Protein AF-A0A968XK99-F1 (afdb_monomer_lite)

Sequence (80 aa):
MLERTAETLTDGLRSLLLEKSGYSTKLFEFIATEHTPKNNMLVGTRLENKEETKNVESQIAEIKEFYGIKKQRLETLLES

Structure (mmCIF, N/CA/C/O backbone):
data_AF-A0A968XK99-F1
#
_entry.id   AF-A0A968XK99-F1
#
loop_
_atom_site.group_PDB
_atom_site.id
_atom_site.type_symbol
_atom_site.label_atom_id
_atom_site.label_alt_id
_atom_site.label_comp_id
_atom_site.label_asym_id
_atom_site.label_entity_id
_atom_site.label_seq_id
_atom_site.pdbx_PDB_ins_code
_atom_site.Cartn_x
_atom_site.Cartn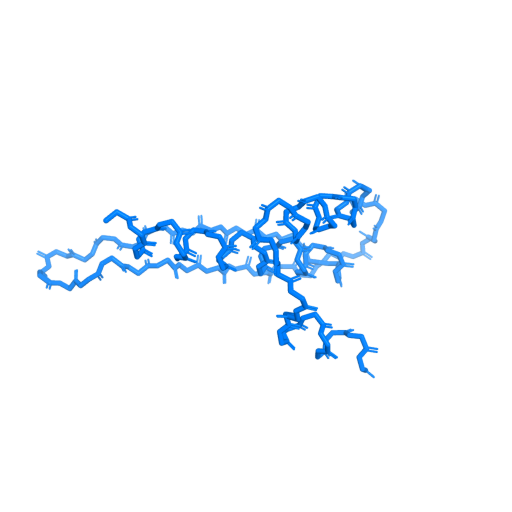_y
_atom_site.Cartn_z
_atom_site.occupancy
_atom_site.B_iso_or_equiv
_atom_site.auth_seq_id
_atom_site.auth_comp_id
_atom_site.auth_asym_id
_atom_site.auth_atom_id
_atom_site.pdbx_PDB_model_num
ATOM 1 N N . MET A 1 1 ? 5.468 2.049 -21.466 1.00 62.28 1 MET A N 1
ATOM 2 C CA . MET A 1 1 ? 5.128 3.205 -20.598 1.00 62.28 1 MET A CA 1
ATOM 3 C C . MET A 1 1 ? 3.937 2.877 -19.704 1.00 62.28 1 MET A C 1
ATOM 5 O O . MET A 1 1 ? 4.077 3.000 -18.499 1.00 62.28 1 MET A O 1
ATOM 9 N N . LEU A 1 2 ? 2.838 2.357 -20.269 1.00 79.38 2 LEU A N 1
ATOM 10 C CA . LEU A 1 2 ? 1.643 1.919 -19.529 1.00 79.38 2 LEU A CA 1
ATOM 11 C C . LEU A 1 2 ? 1.923 0.892 -18.417 1.00 79.38 2 LEU A C 1
ATOM 13 O O . LEU A 1 2 ? 1.383 1.028 -17.328 1.00 79.38 2 LEU A O 1
ATOM 17 N N . GLU A 1 3 ? 2.795 -0.092 -18.660 1.00 79.06 3 GLU A N 1
ATOM 18 C CA . GLU A 1 3 ? 3.106 -1.144 -17.674 1.00 79.06 3 GLU A CA 1
ATOM 19 C C . GLU A 1 3 ? 3.741 -0.588 -16.396 1.00 79.06 3 GLU A C 1
ATOM 21 O O . GLU A 1 3 ? 3.317 -0.932 -15.300 1.00 79.06 3 GLU A O 1
ATOM 26 N N . ARG A 1 4 ? 4.697 0.341 -16.527 1.00 81.00 4 ARG A N 1
ATOM 27 C CA . ARG A 1 4 ? 5.332 0.983 -15.366 1.00 81.00 4 ARG A CA 1
ATOM 28 C C . ARG A 1 4 ? 4.346 1.841 -14.585 1.00 81.00 4 ARG A C 1
ATOM 30 O O . ARG A 1 4 ? 4.349 1.814 -13.364 1.00 81.00 4 ARG A O 1
ATOM 37 N N . THR A 1 5 ? 3.480 2.575 -15.283 1.00 85.50 5 THR A N 1
ATOM 38 C CA . THR A 1 5 ? 2.433 3.369 -14.632 1.00 85.50 5 THR A CA 1
ATOM 39 C C . THR A 1 5 ? 1.453 2.478 -13.870 1.00 85.50 5 THR A C 1
ATOM 41 O O . THR A 1 5 ? 1.101 2.803 -12.742 1.00 85.50 5 THR A O 1
ATOM 44 N N . ALA A 1 6 ? 1.044 1.344 -14.447 1.00 87.25 6 ALA A N 1
ATOM 45 C CA . ALA A 1 6 ? 0.149 0.393 -13.791 1.00 87.25 6 ALA A CA 1
ATOM 46 C C . ALA A 1 6 ? 0.795 -0.268 -12.560 1.00 87.25 6 ALA A C 1
ATOM 48 O O . ALA A 1 6 ? 0.124 -0.439 -11.540 1.00 87.25 6 ALA A O 1
ATOM 49 N N . GLU A 1 7 ? 2.086 -0.599 -12.637 1.00 86.25 7 GLU A N 1
ATOM 50 C CA . GLU A 1 7 ? 2.868 -1.123 -11.513 1.00 86.25 7 GLU A CA 1
ATOM 51 C C . GLU A 1 7 ? 2.919 -0.111 -10.361 1.00 86.25 7 GLU A C 1
ATOM 53 O O . GLU A 1 7 ? 2.432 -0.398 -9.268 1.00 86.25 7 GLU A O 1
ATOM 58 N N . THR A 1 8 ? 3.388 1.113 -10.631 1.00 87.81 8 THR A N 1
ATOM 59 C CA . THR A 1 8 ? 3.474 2.180 -9.622 1.00 87.81 8 THR A CA 1
ATOM 60 C C . THR A 1 8 ? 2.111 2.514 -9.016 1.00 87.81 8 THR A C 1
ATOM 62 O O . THR A 1 8 ? 2.000 2.688 -7.805 1.00 87.81 8 THR A O 1
ATOM 65 N N . LEU A 1 9 ? 1.057 2.570 -9.836 1.00 90.75 9 LEU A N 1
ATOM 66 C CA . LEU A 1 9 ? -0.309 2.818 -9.373 1.00 90.75 9 LEU A CA 1
ATOM 67 C C . LEU A 1 9 ? -0.790 1.721 -8.418 1.00 90.75 9 LEU A C 1
ATOM 69 O O . LEU A 1 9 ? -1.371 2.009 -7.370 1.00 90.75 9 LEU A O 1
ATOM 73 N N . THR A 1 10 ? -0.545 0.461 -8.775 1.00 90.00 10 THR A N 1
ATOM 74 C CA . THR A 1 10 ? -0.970 -0.681 -7.964 1.00 90.00 10 THR A CA 1
ATOM 75 C C . THR A 1 10 ? -0.221 -0.721 -6.635 1.00 90.00 10 THR A C 1
ATOM 77 O O . THR A 1 10 ? -0.849 -0.921 -5.592 1.00 90.00 10 THR A O 1
ATOM 80 N N . ASP A 1 11 ? 1.094 -0.505 -6.649 1.00 91.00 11 ASP A N 1
ATOM 81 C CA . ASP A 1 11 ? 1.917 -0.521 -5.438 1.00 91.00 11 ASP A CA 1
ATOM 82 C C . ASP A 1 11 ? 1.621 0.680 -4.531 1.00 91.00 11 ASP A C 1
ATOM 84 O O . ASP A 1 11 ? 1.471 0.502 -3.322 1.00 91.00 11 ASP A O 1
ATOM 88 N N . GLY A 1 12 ? 1.406 1.868 -5.105 1.00 91.81 12 GLY A N 1
ATOM 89 C CA . GLY A 1 12 ? 0.974 3.053 -4.362 1.00 91.81 12 GLY A CA 1
ATOM 90 C C . GLY A 1 12 ? -0.370 2.844 -3.658 1.00 91.81 12 GLY A C 1
ATOM 91 O O . GLY A 1 12 ? -0.489 3.101 -2.461 1.00 91.81 12 GLY A O 1
ATOM 92 N N . LEU A 1 13 ? -1.365 2.281 -4.355 1.00 93.62 13 LEU A N 1
ATOM 93 C CA . LEU A 1 13 ? -2.659 1.952 -3.744 1.00 93.62 13 LEU A CA 1
ATOM 94 C C . LEU A 1 13 ? -2.531 0.917 -2.622 1.00 93.62 13 LEU A C 1
ATOM 96 O O . LEU A 1 13 ? -3.190 1.051 -1.595 1.00 93.62 13 LEU A O 1
ATOM 100 N N . ARG A 1 14 ? -1.689 -0.111 -2.788 1.00 93.19 14 ARG A N 1
ATOM 101 C CA . ARG A 1 14 ? -1.429 -1.092 -1.719 1.00 93.19 14 ARG A CA 1
ATOM 102 C C . ARG A 1 14 ? -0.786 -0.436 -0.498 1.00 93.19 14 ARG A C 1
ATOM 104 O O . ARG A 1 14 ? -1.175 -0.771 0.617 1.00 93.19 14 ARG A O 1
ATOM 111 N N . SER A 1 15 ? 0.141 0.499 -0.711 1.00 93.12 15 SER A N 1
ATOM 112 C CA . SER A 1 15 ? 0.776 1.288 0.349 1.00 93.12 15 SER A CA 1
ATOM 113 C C . SER A 1 15 ? -0.272 2.039 1.171 1.00 93.12 15 SER A C 1
ATOM 115 O O . SER A 1 15 ? -0.400 1.818 2.372 1.00 93.12 15 SER A O 1
ATOM 117 N N . LEU A 1 16 ? -1.112 2.833 0.503 1.00 92.62 16 LEU A N 1
ATOM 118 C CA . LEU A 1 16 ? -2.150 3.626 1.164 1.00 92.62 16 LEU A CA 1
ATOM 119 C C . LEU A 1 16 ? -3.186 2.744 1.880 1.00 92.62 16 LEU A C 1
ATOM 121 O O . LEU A 1 16 ? -3.627 3.057 2.981 1.00 92.62 16 LEU A O 1
ATOM 125 N N . LEU A 1 17 ? -3.568 1.604 1.300 1.00 92.62 17 LEU A N 1
ATOM 126 C CA . LEU A 1 17 ? -4.517 0.683 1.937 1.00 92.62 17 LEU A CA 1
ATOM 127 C C . LEU A 1 17 ? -3.960 0.049 3.220 1.00 92.62 17 LEU A C 1
ATOM 129 O O . LEU A 1 17 ? -4.697 -0.132 4.193 1.00 92.62 17 LEU A O 1
ATOM 133 N N . LEU A 1 18 ? -2.665 -0.268 3.245 1.00 91.56 18 LEU A N 1
ATOM 134 C CA . LEU A 1 18 ? -1.989 -0.739 4.453 1.00 91.56 18 LEU A CA 1
ATOM 135 C C . LEU A 1 18 ? -1.879 0.381 5.497 1.00 91.56 18 LEU A C 1
ATOM 137 O O . LEU A 1 18 ? -2.137 0.129 6.674 1.00 91.56 18 LEU A O 1
ATOM 141 N N . GLU A 1 19 ? -1.604 1.616 5.076 1.00 91.19 19 GLU A N 1
ATOM 142 C CA . GLU A 1 19 ? -1.605 2.781 5.968 1.00 91.19 19 GLU A CA 1
ATOM 143 C C . GLU A 1 19 ? -2.973 3.032 6.589 1.00 91.19 19 GLU A C 1
ATOM 145 O O . GLU A 1 19 ? -3.080 3.078 7.813 1.00 91.19 19 GLU A O 1
ATOM 150 N N . LYS A 1 20 ? -4.049 3.041 5.794 1.00 89.50 20 LYS A N 1
ATOM 151 C CA . LYS A 1 20 ? -5.431 3.095 6.305 1.00 89.50 20 LYS A CA 1
ATOM 152 C C . LYS A 1 20 ? -5.716 1.978 7.323 1.00 89.50 20 LYS A C 1
ATOM 154 O O . LYS A 1 20 ? -6.492 2.166 8.259 1.00 89.50 20 LYS A O 1
ATOM 159 N N . SER A 1 21 ? -5.066 0.826 7.173 1.00 89.06 21 SER A N 1
ATOM 160 C CA . SER A 1 21 ? -5.224 -0.331 8.062 1.00 89.06 21 SER A CA 1
ATOM 161 C C . SER A 1 21 ? -4.355 -0.279 9.329 1.00 89.06 21 SER A C 1
ATOM 163 O O . SER A 1 21 ? -4.437 -1.192 10.155 1.00 89.06 21 SER A O 1
ATOM 165 N N . GLY A 1 22 ? -3.562 0.779 9.532 1.00 89.56 22 GLY A N 1
ATOM 166 C CA . GLY A 1 22 ? -2.719 0.966 10.719 1.00 89.56 22 GLY A CA 1
ATOM 167 C C . GLY A 1 22 ? -1.301 0.402 10.591 1.00 89.56 22 GLY A C 1
ATOM 168 O O . GLY A 1 22 ? -0.703 0.014 11.598 1.00 89.56 22 GLY A O 1
ATOM 169 N N . TYR A 1 23 ? -0.765 0.324 9.373 1.00 91.31 23 TYR A N 1
ATOM 170 C CA . TYR A 1 23 ? 0.628 -0.046 9.119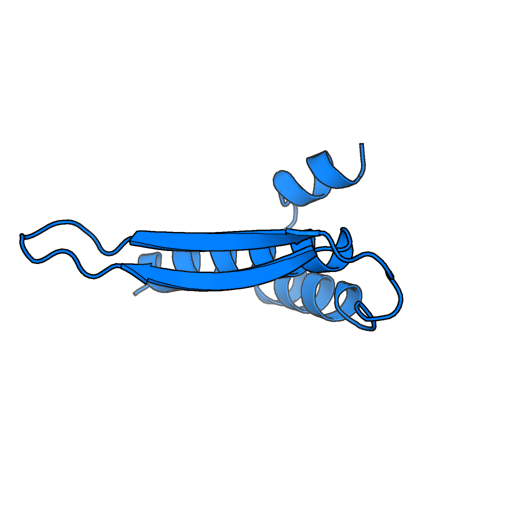 1.00 91.31 23 TYR A CA 1
ATOM 171 C C . TYR A 1 23 ? 1.422 1.159 8.615 1.00 91.31 23 TYR A C 1
ATOM 173 O O . TYR A 1 23 ? 0.947 1.897 7.768 1.00 91.31 23 TYR A O 1
ATOM 181 N N . SER A 1 24 ? 2.666 1.326 9.053 1.00 90.50 24 SER A N 1
ATOM 182 C CA . SER A 1 24 ? 3.633 2.147 8.320 1.00 90.50 24 SER A CA 1
ATOM 183 C C . SER A 1 24 ? 4.147 1.352 7.127 1.00 90.50 24 SER A C 1
ATOM 185 O O . SER A 1 24 ? 4.464 0.167 7.273 1.00 90.50 24 SER A O 1
ATOM 187 N N . THR A 1 25 ? 4.237 1.983 5.956 1.00 92.12 25 THR A N 1
ATOM 188 C CA . THR A 1 25 ? 4.675 1.307 4.733 1.00 92.12 25 THR A CA 1
ATOM 189 C C . THR A 1 25 ? 6.023 1.799 4.222 1.00 92.12 25 THR A C 1
ATOM 191 O O . THR A 1 25 ? 6.394 2.959 4.395 1.00 92.12 25 THR A O 1
ATOM 194 N N . LYS A 1 26 ? 6.792 0.898 3.603 1.00 90.88 26 LYS A N 1
ATOM 195 C CA . LYS A 1 26 ? 8.037 1.219 2.891 1.00 90.88 26 LYS A CA 1
ATOM 196 C C . LYS A 1 26 ? 8.118 0.432 1.591 1.00 90.88 26 LYS A C 1
ATOM 198 O O . LYS A 1 26 ? 7.962 -0.788 1.607 1.00 90.88 26 LYS A O 1
ATOM 203 N N . LEU A 1 27 ? 8.399 1.126 0.493 1.00 88.50 27 LEU A N 1
ATOM 204 C CA . LEU A 1 27 ? 8.605 0.535 -0.825 1.00 88.50 27 LEU A CA 1
ATOM 205 C C . LEU A 1 27 ? 10.098 0.545 -1.165 1.00 88.50 27 LEU A C 1
ATOM 207 O O . LEU A 1 27 ? 10.754 1.580 -1.050 1.00 88.50 27 LEU A O 1
ATOM 211 N N . PHE A 1 28 ? 10.629 -0.599 -1.585 1.00 87.56 28 PHE A N 1
ATOM 212 C CA . PHE A 1 28 ? 12.018 -0.750 -2.008 1.00 87.56 28 PHE A CA 1
ATOM 213 C C . PHE A 1 28 ? 12.070 -1.315 -3.421 1.00 87.56 28 PHE A C 1
ATOM 215 O O . PHE A 1 28 ? 11.432 -2.325 -3.705 1.00 87.56 28 PHE A O 1
ATOM 222 N N . GLU A 1 29 ? 12.866 -0.706 -4.292 1.00 80.00 29 GLU A N 1
ATOM 223 C CA . GLU A 1 29 ? 13.194 -1.296 -5.587 1.00 80.00 29 GLU A CA 1
ATOM 224 C C . GLU A 1 29 ? 14.406 -2.220 -5.421 1.00 80.00 29 GLU A C 1
ATOM 226 O O . GLU A 1 29 ? 15.460 -1.792 -4.941 1.00 80.00 29 GLU A O 1
ATOM 231 N N . PHE A 1 30 ? 14.284 -3.483 -5.831 1.00 75.44 30 PHE A N 1
ATOM 232 C CA . PHE A 1 30 ? 15.429 -4.384 -5.917 1.00 75.44 30 PHE A CA 1
ATOM 233 C C . PHE A 1 30 ? 15.979 -4.398 -7.345 1.00 75.44 30 PHE A C 1
ATOM 235 O O . PHE A 1 30 ? 15.259 -4.679 -8.307 1.00 75.44 30 PHE A O 1
ATOM 242 N N . ILE A 1 31 ? 17.277 -4.121 -7.479 1.00 65.50 31 ILE A N 1
ATOM 243 C CA . ILE A 1 31 ? 18.020 -4.271 -8.731 1.00 65.50 31 ILE A CA 1
ATOM 244 C C . ILE A 1 31 ? 18.940 -5.481 -8.552 1.00 65.50 31 ILE A C 1
ATOM 246 O O . ILE A 1 31 ? 19.964 -5.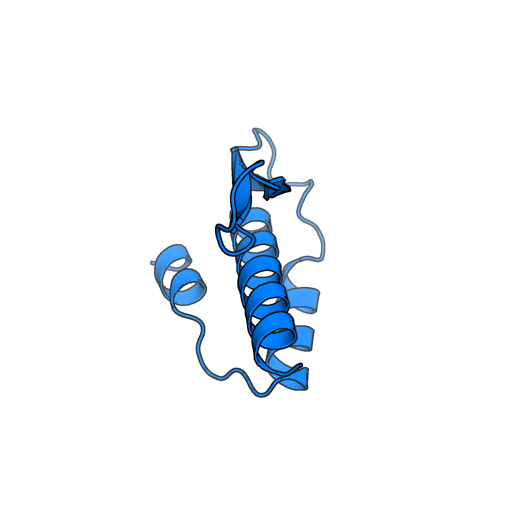381 -7.880 1.00 65.50 31 ILE A O 1
ATOM 250 N N . ALA A 1 32 ? 18.570 -6.632 -9.119 1.00 65.31 32 ALA A N 1
ATOM 251 C CA . ALA A 1 32 ? 19.476 -7.779 -9.164 1.00 65.31 32 ALA A CA 1
ATOM 252 C C . ALA A 1 32 ? 20.577 -7.552 -10.214 1.00 65.31 32 ALA A C 1
ATOM 254 O O . ALA A 1 32 ? 20.378 -6.840 -11.200 1.00 65.31 32 ALA A O 1
ATOM 255 N N . THR A 1 33 ? 21.727 -8.195 -10.023 1.00 66.44 33 THR A N 1
ATOM 256 C CA . THR A 1 33 ? 22.915 -8.079 -10.884 1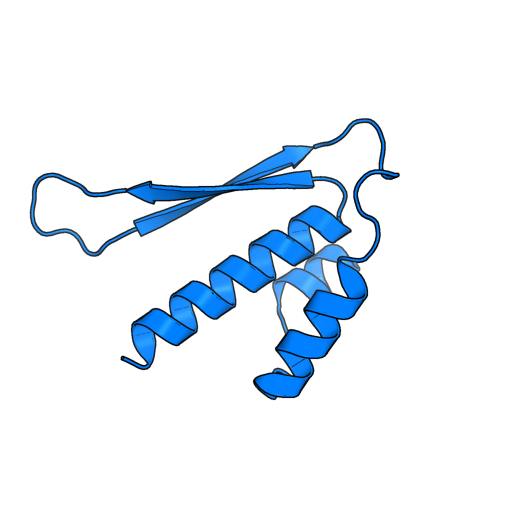.00 66.44 33 THR A CA 1
ATOM 257 C C . THR A 1 33 ? 22.791 -8.778 -12.243 1.00 66.44 33 THR A C 1
ATOM 259 O O . THR A 1 33 ? 23.618 -8.537 -13.117 1.00 66.44 33 THR A O 1
ATOM 262 N N . GLU A 1 34 ? 21.767 -9.606 -12.461 1.00 61.34 34 GLU A N 1
ATOM 263 C CA . GLU A 1 34 ? 21.583 -10.398 -13.683 1.00 61.34 34 GLU A CA 1
ATOM 264 C C . GLU A 1 34 ? 20.145 -10.274 -14.182 1.00 61.34 34 GLU A C 1
ATOM 266 O O . GLU A 1 34 ? 19.254 -10.736 -13.489 1.00 61.34 34 GLU A O 1
ATOM 271 N N . HIS A 1 35 ? 19.942 -9.646 -15.349 1.00 59.66 35 HIS A N 1
ATOM 272 C CA . HIS A 1 35 ? 18.783 -9.660 -16.274 1.00 59.66 35 HIS A CA 1
ATOM 273 C C . HIS A 1 35 ? 17.350 -10.000 -15.780 1.00 59.66 35 HIS A C 1
ATOM 275 O O . HIS A 1 35 ? 16.490 -10.330 -16.597 1.00 59.66 35 HIS A O 1
ATOM 281 N N . THR A 1 36 ? 17.026 -9.886 -14.496 1.00 60.78 36 THR A N 1
ATOM 282 C CA . THR A 1 36 ? 15.668 -10.039 -13.978 1.00 60.78 36 THR A CA 1
ATOM 283 C C . THR A 1 36 ? 14.900 -8.735 -14.148 1.00 60.78 36 THR A C 1
ATOM 285 O O . THR A 1 36 ? 15.479 -7.655 -13.976 1.00 60.78 36 THR A O 1
ATOM 288 N N . PRO A 1 37 ? 13.590 -8.809 -14.441 1.00 63.09 37 PRO A N 1
ATOM 289 C CA . PRO A 1 37 ? 12.709 -7.656 -14.339 1.00 63.09 37 PRO A CA 1
ATOM 290 C C . PRO A 1 37 ? 12.852 -7.000 -12.960 1.00 63.09 37 PRO A C 1
ATOM 292 O O . PRO A 1 37 ? 13.092 -7.681 -11.961 1.00 63.09 37 PRO A O 1
ATOM 295 N N . LYS A 1 38 ? 12.728 -5.672 -12.914 1.00 65.31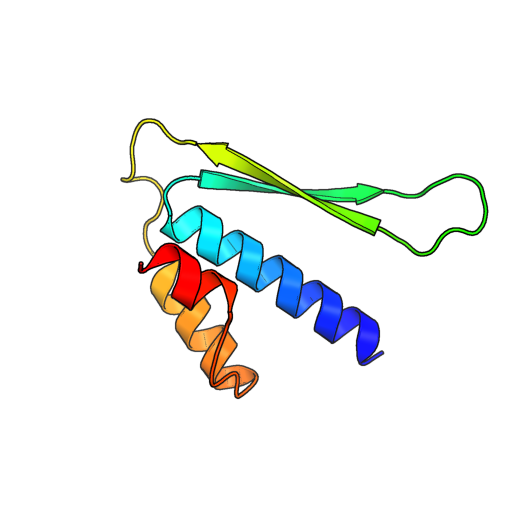 38 LYS A N 1
ATOM 296 C CA . LYS A 1 38 ? 12.706 -4.923 -11.654 1.00 65.31 38 LYS A CA 1
ATOM 297 C C . LYS A 1 38 ? 11.586 -5.462 -10.762 1.00 65.31 38 LYS A C 1
ATOM 299 O O . LYS A 1 38 ? 10.488 -5.690 -11.254 1.00 65.31 38 LYS A O 1
ATOM 304 N N . ASN A 1 39 ? 11.870 -5.644 -9.474 1.00 74.75 39 ASN A N 1
ATOM 305 C CA . ASN A 1 39 ? 10.882 -6.085 -8.493 1.00 74.75 39 ASN A CA 1
ATOM 306 C C . ASN A 1 39 ? 10.784 -5.048 -7.372 1.00 74.75 39 ASN A C 1
ATOM 308 O O . ASN A 1 39 ? 11.796 -4.717 -6.748 1.00 74.75 39 ASN A O 1
ATOM 312 N N . ASN A 1 40 ? 9.570 -4.569 -7.102 1.00 83.31 40 ASN A N 1
ATOM 313 C CA . ASN A 1 40 ? 9.288 -3.700 -5.963 1.00 83.31 40 ASN A CA 1
ATOM 314 C C . ASN A 1 40 ? 8.881 -4.561 -4.759 1.00 83.31 40 ASN A C 1
ATOM 316 O O . ASN A 1 40 ? 8.045 -5.457 -4.874 1.00 83.31 40 ASN A O 1
ATOM 320 N N . MET A 1 41 ? 9.461 -4.290 -3.594 1.00 88.38 41 MET A N 1
ATOM 321 C CA . MET A 1 41 ? 9.100 -4.913 -2.325 1.00 88.38 41 MET A CA 1
ATOM 322 C C . MET A 1 41 ? 8.385 -3.893 -1.442 1.00 88.38 41 MET A C 1
ATOM 324 O O . MET A 1 41 ? 8.965 -2.869 -1.084 1.00 88.38 41 MET A O 1
ATOM 328 N N . LEU A 1 42 ? 7.142 -4.193 -1.061 1.00 91.50 42 LEU A N 1
ATOM 329 C CA . LEU A 1 42 ? 6.354 -3.399 -0.119 1.00 91.50 42 LEU A CA 1
ATOM 330 C C . LEU A 1 42 ? 6.385 -4.054 1.265 1.00 91.50 42 LEU A C 1
ATOM 332 O O . LEU A 1 42 ? 5.990 -5.208 1.423 1.00 91.50 42 LEU A O 1
ATOM 336 N N . VAL A 1 43 ? 6.834 -3.306 2.268 1.00 92.62 43 VAL A N 1
ATOM 337 C CA . VAL A 1 43 ? 6.907 -3.742 3.667 1.00 92.62 43 VAL A CA 1
ATOM 338 C C . VAL A 1 43 ? 5.899 -2.949 4.489 1.00 92.62 43 VAL A C 1
ATOM 340 O O . VAL A 1 43 ? 5.885 -1.724 4.410 1.00 92.62 43 VAL A O 1
ATOM 343 N N . GLY A 1 44 ? 5.084 -3.642 5.287 1.00 92.69 44 GLY A N 1
ATOM 344 C CA . GLY A 1 44 ? 4.160 -3.039 6.248 1.00 92.69 44 GLY A CA 1
ATOM 345 C C . GLY A 1 44 ? 4.553 -3.381 7.684 1.00 92.69 44 GLY A C 1
ATOM 346 O O . GLY A 1 44 ? 4.635 -4.557 8.035 1.00 92.69 44 GLY A O 1
ATOM 347 N N . THR A 1 45 ? 4.750 -2.368 8.524 1.00 92.44 45 THR A N 1
ATOM 348 C CA . THR A 1 45 ? 5.025 -2.524 9.961 1.00 92.44 45 THR A CA 1
ATOM 349 C C . THR A 1 45 ? 3.828 -2.029 10.755 1.00 92.44 45 THR A C 1
ATOM 351 O O . THR A 1 45 ? 3.427 -0.878 10.608 1.00 92.44 45 THR A O 1
ATOM 354 N N . ARG A 1 46 ? 3.241 -2.888 11.593 1.00 90.81 46 ARG A N 1
ATOM 355 C CA . ARG A 1 46 ? 2.058 -2.532 12.387 1.00 90.81 46 ARG A CA 1
ATOM 356 C C . ARG A 1 46 ? 2.400 -1.424 13.384 1.00 90.81 46 ARG A C 1
ATOM 358 O O . ARG A 1 46 ? 3.371 -1.554 14.127 1.00 90.81 46 ARG A O 1
ATOM 365 N N . LEU A 1 47 ? 1.592 -0.370 13.404 1.00 87.62 47 LEU A N 1
ATOM 366 C CA . LEU A 1 47 ? 1.718 0.722 14.364 1.00 87.62 47 LEU A CA 1
ATOM 367 C C . LEU A 1 47 ? 0.961 0.386 15.653 1.00 87.62 47 LEU A C 1
ATOM 369 O O . LEU A 1 47 ? -0.111 -0.224 15.615 1.00 87.62 47 LEU A O 1
ATOM 373 N N . GLU A 1 48 ? 1.515 0.794 16.796 1.00 82.38 48 GLU A N 1
ATOM 374 C CA . GLU A 1 48 ? 0.849 0.653 18.100 1.00 82.38 48 GLU A CA 1
ATOM 375 C C . GLU A 1 48 ? -0.291 1.671 18.265 1.00 82.38 48 GLU A C 1
ATOM 377 O O . GLU A 1 48 ? -1.323 1.348 18.850 1.00 82.38 48 GLU A O 1
ATOM 382 N N . ASN A 1 49 ? -0.156 2.863 17.667 1.00 74.81 49 ASN A N 1
ATOM 383 C CA . ASN A 1 49 ? -1.156 3.930 17.700 1.00 74.81 49 ASN A CA 1
ATOM 384 C C . ASN A 1 49 ? -1.665 4.255 16.289 1.00 74.81 49 ASN A C 1
ATOM 386 O O . ASN A 1 49 ? -0.893 4.602 15.401 1.00 74.81 49 ASN A O 1
ATOM 390 N N . LYS A 1 50 ? -2.989 4.199 16.092 1.00 66.88 50 LYS A N 1
ATOM 391 C CA . LYS A 1 50 ? -3.650 4.509 14.807 1.00 66.88 50 LYS A CA 1
ATOM 392 C C . LYS A 1 50 ? -3.718 6.006 14.468 1.00 66.88 50 LYS A C 1
ATOM 394 O O . LYS A 1 50 ? -4.103 6.349 13.360 1.00 66.88 50 LYS A O 1
ATOM 399 N N . GLU A 1 51 ? -3.388 6.911 15.389 1.00 64.06 51 GLU A N 1
ATOM 400 C CA . GLU A 1 51 ? -3.573 8.354 15.155 1.00 64.06 51 GLU A CA 1
ATOM 401 C C . GLU A 1 51 ? -2.638 8.961 14.095 1.00 64.06 51 GLU A C 1
ATOM 403 O O . GLU A 1 51 ? -2.917 10.055 13.604 1.00 64.06 51 GLU A O 1
ATOM 408 N N . GLU A 1 52 ? -1.573 8.258 13.702 1.00 61.12 52 GLU A N 1
ATOM 409 C CA . GLU A 1 52 ? -0.644 8.706 12.655 1.00 61.12 52 GLU A CA 1
ATOM 410 C C . GLU A 1 52 ? -1.220 8.607 11.232 1.00 61.12 52 GLU A C 1
ATOM 412 O O . GLU A 1 52 ? -0.679 9.213 10.312 1.00 61.12 52 GLU A O 1
ATOM 417 N N . THR A 1 53 ? -2.351 7.924 11.022 1.00 64.38 53 THR A N 1
ATOM 418 C CA . THR A 1 53 ? -2.906 7.667 9.679 1.00 64.38 53 THR A CA 1
ATOM 419 C C . THR A 1 53 ? -3.975 8.691 9.273 1.00 64.38 53 THR A C 1
ATOM 421 O O . THR A 1 53 ? -5.028 8.332 8.738 1.00 64.38 53 THR A O 1
ATOM 424 N N . LYS A 1 54 ? -3.760 9.982 9.563 1.00 62.88 54 LYS A N 1
ATOM 425 C CA . LYS A 1 54 ? -4.702 11.052 9.181 1.00 62.88 54 LYS A CA 1
ATOM 426 C C . LYS A 1 54 ? -4.527 11.405 7.694 1.00 62.88 54 LYS A C 1
ATOM 428 O O . LYS A 1 54 ? -3.423 11.699 7.258 1.00 62.88 54 LYS A O 1
ATOM 433 N N . ASN A 1 55 ? -5.639 11.421 6.949 1.00 73.44 55 ASN A N 1
ATOM 434 C CA . ASN A 1 55 ? -5.781 11.810 5.527 1.00 73.44 55 ASN A CA 1
ATOM 435 C C . ASN A 1 55 ? -5.411 10.782 4.436 1.00 73.44 55 ASN A C 1
ATOM 437 O O . ASN A 1 55 ? -5.311 11.149 3.269 1.00 73.44 55 ASN A O 1
ATOM 441 N N . VAL A 1 56 ? -5.277 9.494 4.756 1.00 86.44 56 VAL A N 1
ATOM 442 C CA . VAL A 1 56 ? -5.003 8.462 3.729 1.00 86.44 56 VAL A CA 1
ATOM 443 C C . VAL A 1 56 ? -6.248 8.132 2.887 1.00 86.44 56 VAL A C 1
ATOM 445 O O . VAL A 1 56 ? -6.158 7.829 1.700 1.00 86.44 56 VAL A O 1
ATOM 448 N N . GLU A 1 57 ? -7.440 8.231 3.476 1.00 87.75 57 GLU A N 1
ATOM 449 C CA . GLU A 1 57 ? -8.696 7.874 2.806 1.00 87.75 57 GLU A CA 1
ATOM 450 C C . GLU A 1 57 ? -9.060 8.814 1.647 1.00 87.75 57 GLU A C 1
ATOM 452 O O . GLU A 1 57 ? -9.488 8.342 0.593 1.00 87.75 57 GLU A O 1
ATOM 457 N N . SER A 1 58 ? -8.825 10.123 1.795 1.00 90.19 58 SER A N 1
ATOM 458 C CA . SER A 1 58 ? -9.046 11.091 0.713 1.00 90.19 58 SER A CA 1
ATOM 459 C C . SER A 1 58 ? -8.108 10.838 -0.467 1.00 90.19 58 SER A C 1
ATOM 461 O O . SER A 1 58 ? -8.552 10.839 -1.610 1.00 90.19 58 SER A O 1
ATOM 463 N N . GLN A 1 59 ? -6.839 10.512 -0.199 1.00 91.31 59 GLN A N 1
ATOM 464 C CA . GLN A 1 59 ? -5.862 10.191 -1.244 1.00 91.31 59 GLN A CA 1
ATOM 465 C C . GLN A 1 59 ? -6.257 8.937 -2.03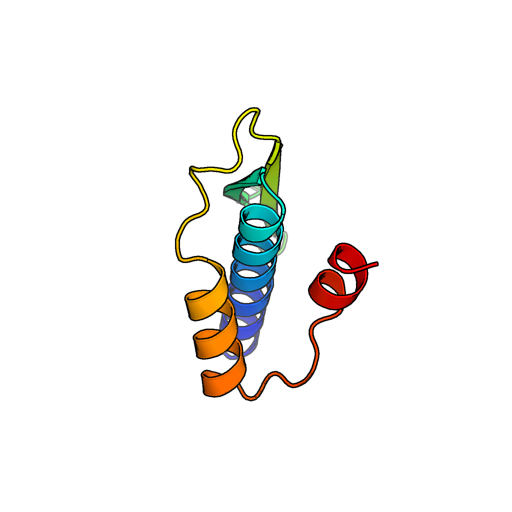4 1.00 91.31 59 GLN A C 1
ATOM 467 O O . GLN A 1 59 ? -6.156 8.916 -3.260 1.00 91.31 59 GLN A O 1
ATOM 472 N N . ILE A 1 60 ? -6.753 7.894 -1.354 1.00 92.38 60 ILE A N 1
ATOM 473 C CA . ILE A 1 60 ? -7.256 6.683 -2.022 1.00 92.38 60 ILE A CA 1
ATOM 474 C C . ILE A 1 60 ? -8.441 7.027 -2.935 1.00 92.38 60 ILE A C 1
ATOM 476 O O . ILE A 1 60 ? -8.489 6.555 -4.074 1.00 92.38 60 ILE A O 1
ATOM 480 N N . ALA A 1 61 ? -9.383 7.845 -2.455 1.00 92.31 61 ALA A N 1
ATOM 481 C CA . ALA A 1 61 ? -10.550 8.255 -3.233 1.00 92.31 61 ALA A CA 1
ATOM 482 C C . ALA A 1 61 ? -10.152 9.053 -4.487 1.00 92.31 61 ALA A C 1
ATOM 484 O O . ALA A 1 61 ? -10.583 8.701 -5.585 1.00 92.31 61 ALA A O 1
ATOM 485 N N . GLU A 1 62 ? -9.272 10.046 -4.341 1.00 93.56 62 GLU A N 1
ATOM 486 C CA . GLU A 1 62 ? -8.769 10.873 -5.447 1.00 93.56 62 GLU A CA 1
ATOM 487 C C . GLU A 1 62 ? -8.060 10.033 -6.519 1.00 93.56 62 GLU A C 1
ATOM 489 O O . GLU A 1 62 ? -8.326 10.186 -7.713 1.00 93.56 62 GLU A O 1
ATOM 494 N N . ILE A 1 63 ? -7.202 9.087 -6.115 1.00 93.56 63 ILE A N 1
ATOM 495 C CA . ILE A 1 63 ? -6.507 8.190 -7.053 1.00 93.56 63 ILE A CA 1
ATOM 496 C C . ILE A 1 63 ? -7.509 7.291 -7.788 1.00 93.56 63 ILE A C 1
ATOM 498 O O . ILE A 1 63 ? -7.395 7.094 -9.002 1.00 93.56 63 ILE A O 1
ATOM 502 N N . LYS A 1 64 ? -8.500 6.738 -7.076 1.00 93.81 64 LYS A N 1
ATOM 503 C CA . LYS A 1 64 ? -9.528 5.886 -7.689 1.00 93.81 64 LYS A CA 1
ATOM 504 C C . LYS A 1 64 ? -10.374 6.661 -8.691 1.00 93.81 64 LYS A C 1
ATOM 506 O O . LYS A 1 64 ? -10.658 6.124 -9.761 1.00 93.81 64 LYS A O 1
ATOM 511 N N . GLU A 1 65 ? -10.739 7.898 -8.377 1.00 95.00 65 GLU A N 1
ATOM 512 C CA . GLU A 1 65 ? -11.483 8.768 -9.285 1.00 95.00 65 GLU A CA 1
ATOM 513 C C . GLU A 1 65 ? -10.652 9.119 -10.524 1.00 95.00 65 GLU A C 1
ATOM 515 O O . GLU A 1 65 ? -11.097 8.867 -11.646 1.00 95.00 65 GLU A O 1
ATOM 520 N N . PHE A 1 66 ? -9.417 9.591 -10.334 1.00 93.75 66 PHE A N 1
ATOM 521 C CA . PHE A 1 66 ? -8.538 10.016 -11.425 1.00 93.75 66 PHE A CA 1
ATOM 522 C C . PHE A 1 66 ? -8.260 8.900 -12.444 1.00 93.75 66 PHE A C 1
ATOM 524 O O . PHE A 1 66 ? -8.285 9.137 -13.652 1.00 93.75 66 PHE A O 1
ATOM 531 N N . TYR A 1 67 ? -8.026 7.670 -11.975 1.00 92.31 67 TYR A N 1
ATOM 532 C CA . TYR A 1 67 ? -7.758 6.515 -12.842 1.00 92.31 67 TYR A CA 1
ATOM 533 C C . TYR A 1 67 ? -9.012 5.693 -13.193 1.00 92.31 67 TYR A C 1
ATOM 535 O O . TYR A 1 67 ? -8.902 4.669 -13.871 1.00 92.31 67 TYR A O 1
ATOM 543 N N . GLY A 1 68 ? -10.205 6.096 -12.739 1.00 93.69 68 GLY A N 1
ATOM 544 C CA . GLY A 1 68 ? -11.456 5.372 -12.994 1.00 93.69 68 GLY A CA 1
ATOM 545 C C . GLY A 1 68 ? -11.516 3.967 -12.372 1.00 93.69 68 GLY A C 1
ATOM 546 O O . GLY A 1 68 ? -12.176 3.067 -12.905 1.00 93.69 68 GLY A O 1
ATOM 547 N N . ILE A 1 69 ? -10.823 3.746 -11.252 1.00 92.31 69 ILE A N 1
ATOM 548 C CA . ILE A 1 69 ? -10.736 2.451 -10.566 1.00 92.31 69 ILE A CA 1
ATOM 549 C C . ILE A 1 69 ? -12.010 2.216 -9.755 1.00 92.31 69 ILE A C 1
ATOM 551 O O . ILE A 1 69 ? -12.182 2.714 -8.644 1.00 92.31 69 ILE A O 1
ATOM 555 N N . LYS A 1 70 ? -12.900 1.383 -10.296 1.00 90.00 70 LYS A N 1
ATOM 556 C CA . LYS A 1 70 ? -14.181 1.053 -9.650 1.00 90.00 70 LYS A CA 1
ATOM 557 C C . LYS A 1 70 ? -14.048 0.080 -8.482 1.00 90.00 70 LYS A C 1
ATOM 559 O O . LYS A 1 70 ? -14.856 0.114 -7.561 1.00 90.00 70 LYS A O 1
ATOM 564 N N . LYS A 1 71 ? -13.073 -0.830 -8.542 1.00 87.75 71 LYS A N 1
ATOM 565 C CA . LYS A 1 71 ? -12.895 -1.890 -7.547 1.00 87.75 71 LYS A CA 1
ATOM 566 C C . LYS A 1 71 ? -11.421 -2.193 -7.339 1.00 87.75 71 LYS A C 1
ATOM 568 O O . LYS A 1 71 ? -10.702 -2.450 -8.302 1.00 87.75 71 LYS A O 1
ATOM 573 N N . GLN A 1 72 ? -11.012 -2.244 -6.077 1.00 89.12 72 GLN A N 1
ATOM 574 C CA . GLN A 1 72 ? -9.685 -2.672 -5.658 1.00 89.12 72 GLN A CA 1
ATOM 575 C C . GLN A 1 72 ? -9.849 -3.894 -4.735 1.00 89.12 72 GLN A C 1
ATOM 577 O O . GLN A 1 72 ? -10.622 -3.875 -3.781 1.00 89.12 72 GLN A O 1
ATOM 582 N N . ARG A 1 73 ? -9.188 -5.015 -5.062 1.00 89.00 73 ARG A N 1
ATOM 583 C CA . ARG A 1 73 ? -9.418 -6.303 -4.379 1.00 89.00 73 ARG A CA 1
ATOM 584 C C . ARG A 1 73 ? -8.949 -6.324 -2.920 1.00 89.00 73 ARG A C 1
ATOM 586 O O . ARG A 1 73 ? -9.622 -6.940 -2.099 1.00 89.00 73 ARG A O 1
ATOM 593 N N . LEU A 1 74 ? -7.795 -5.727 -2.638 1.00 87.44 74 LEU A N 1
ATOM 594 C CA . LEU A 1 74 ? -7.205 -5.634 -1.303 1.00 87.44 74 LEU A CA 1
ATOM 595 C C . LEU A 1 74 ? -8.051 -4.748 -0.380 1.00 87.44 74 LEU A C 1
ATOM 597 O O . LEU A 1 74 ? -8.264 -5.123 0.760 1.00 87.44 74 LEU A O 1
ATOM 601 N N . GLU A 1 75 ? -8.594 -3.643 -0.886 1.00 89.81 75 GLU A N 1
ATOM 602 C CA . GLU A 1 75 ? -9.534 -2.779 -0.163 1.00 89.81 75 GLU A CA 1
ATOM 603 C C . GLU A 1 75 ? -10.732 -3.592 0.340 1.00 89.81 75 GLU A C 1
ATOM 605 O O . GLU A 1 75 ? -10.978 -3.641 1.539 1.00 89.81 75 GLU A O 1
ATOM 610 N N . THR A 1 76 ? -11.379 -4.366 -0.542 1.00 89.19 76 THR A N 1
ATOM 611 C CA . THR A 1 76 ? -12.489 -5.252 -0.143 1.00 89.19 76 THR A CA 1
ATOM 612 C C . THR A 1 76 ? -12.073 -6.313 0.888 1.00 89.19 76 THR A C 1
ATOM 614 O O . THR A 1 76 ? -12.894 -6.733 1.693 1.00 89.19 76 THR A O 1
ATOM 617 N N . LEU A 1 77 ? -10.823 -6.793 0.849 1.00 90.12 77 LEU A N 1
ATOM 618 C CA . LEU A 1 77 ? -10.321 -7.783 1.813 1.00 90.12 77 LEU A CA 1
ATOM 619 C C . LEU A 1 77 ? -10.052 -7.187 3.196 1.00 90.12 77 LEU A C 1
ATOM 621 O O . LEU A 1 77 ? -10.165 -7.912 4.174 1.00 90.12 77 LEU A O 1
ATOM 625 N N . LEU A 1 78 ? -9.660 -5.915 3.268 1.00 85.06 78 LEU A N 1
ATOM 626 C CA . LEU A 1 78 ? -9.325 -5.233 4.520 1.00 85.06 78 LEU A CA 1
ATOM 627 C C . LEU A 1 78 ? -10.563 -4.683 5.245 1.00 85.06 78 LEU A C 1
ATOM 629 O O . LEU A 1 78 ? -10.492 -4.393 6.434 1.00 85.06 78 LEU A O 1
ATOM 633 N N . GLU A 1 79 ? -11.682 -4.537 4.533 1.00 79.50 79 GLU A N 1
ATOM 634 C CA . GLU A 1 79 ? -12.986 -4.143 5.088 1.00 79.50 79 GLU A CA 1
ATOM 635 C C . GLU A 1 79 ? -13.820 -5.327 5.620 1.00 79.50 79 GLU A C 1
ATOM 637 O O . GLU A 1 79 ? -14.863 -5.098 6.230 1.00 79.50 79 GLU A O 1
ATOM 642 N N . SER A 1 80 ? -13.389 -6.573 5.369 1.00 57.09 80 SER A N 1
ATOM 643 C CA . SER A 1 80 ? -14.045 -7.812 5.835 1.00 57.09 80 SER A CA 1
ATOM 644 C C . SER A 1 80 ? -13.575 -8.214 7.231 1.00 57.09 80 SER A C 1
ATOM 646 O O . SER A 1 80 ? -14.425 -8.702 8.007 1.00 57.09 80 SER A O 1
#

Secondary structure (DSSP, 8-state):
-HHHHHHHHHHHHHHHHHHHTTEEEEEEEE--SSSPPPEEEEEEEE-S-GGG-TTHHHHHHHHHHHTT----HHHHHH--

Radius of gyration: 14.12 Å; chains: 1; bounding box: 37×22×39 Å

Foldseek 3Di:
DVVVVVVCLLLVLVCLLLLQLQWHKDKDWDDDPDDDDIDIDIDTHHHPDNPVSPPSVVVNVVSCVVVVPPDDPVNVVSVD

pLDDT: mean 83.73, std 11.03, range [57.09, 95.0]